Protein AF-T0L906-F1 (afdb_monomer)

pLDDT: mean 90.96, std 6.57, range [66.94, 97.44]

Sequence (121 aa):
MFSREFLPSIKYKKRIYLMNPMIPGLNSDKMSSSDKNSKIDLLDSYEEIEYKIEHNAKFEGLESIFKFIIEPYCKILNIELEKTNDINKMKKLAVKYINKIIEPIREGMLKEPKLIEEAYN

InterPro domains:
  IPR002305 Aminoacyl-tRNA synthetase, class Ic [PF00579] (3-100)
  IPR014729 Rossmann-like alpha/beta/alpha sandwich fold [G3DSA:3.40.50.620] (1-90)
  IPR050489 Tyrosine--tRNA ligase [PTHR46264] (1-104)

Nearest PDB structures (foldseek):
  3vgj-assembly1_A  TM=7.614E-01  e=2.216E-04  Plasmodium falciparum 3D7
  3jxe-assembly1_B  TM=7.032E-01  e=2.755E-03  Pyrococcus horikoshii
  3p0j-assembly3_C  TM=7.339E-01  e=5.567E-03  Leishmania major
  5usf-assembly1_A  TM=7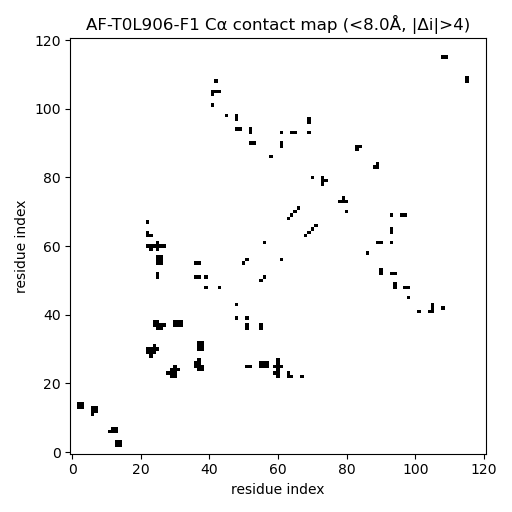.709E-01  e=1.906E-02  Leishmania donovani BPK282A1
  3p0j-assembly4_D  TM=7.287E-01  e=3.046E-02  Leishmania major

Foldseek 3Di:
DVQQPCCVVVVHDRDDDDDDDDQFFQAGRHQDPVDPLRDDDLQDDLVSLLCSLVPRGDPSNLVSCCVRPQVVVCVVVVHDDDDDPDSVVSSVSSSVRVCVVSVVVNVVPVVCVVVVVVVPD

Mean predicted aligned error: 5.04 Å

Solvent-accessible surface area (backbone atoms only — not comparable to full-atom values): 7240 Å² total; per-residue (Å²): 111,66,65,60,66,48,30,52,78,74,76,38,79,72,66,86,84,86,79,79,85,82,70,50,5,27,65,43,86,56,59,40,91,87,40,74,61,20,53,88,59,64,78,56,49,73,65,54,46,41,49,35,43,72,76,38,41,38,70,69,25,49,50,45,45,40,68,74,44,50,49,54,52,27,60,75,70,72,47,88,76,85,85,75,89,49,65,72,59,46,40,55,51,47,43,54,51,52,46,68,64,34,48,68,52,30,58,57,49,65,75,42,58,66,60,52,52,66,73,76,107

Structure (mmCIF, N/CA/C/O backbone):
data_AF-T0L906-F1
#
_entry.id   AF-T0L906-F1
#
loop_
_atom_site.group_PDB
_atom_site.id
_atom_site.type_symbol
_atom_site.label_atom_id
_atom_site.label_alt_id
_atom_site.label_comp_id
_atom_site.label_asym_id
_atom_site.label_entity_id
_atom_site.label_seq_id
_atom_site.pdbx_PDB_ins_code
_atom_site.Cartn_x
_atom_site.Cartn_y
_atom_site.Cartn_z
_atom_site.occupancy
_atom_site.B_iso_or_equiv
_atom_site.auth_seq_id
_atom_site.auth_comp_id
_atom_site.auth_asym_id
_atom_site.auth_atom_id
_atom_site.pdbx_PDB_model_num
ATOM 1 N N . MET A 1 1 ? 20.324 0.368 -15.988 1.00 75.06 1 MET A N 1
ATOM 2 C CA . MET A 1 1 ? 21.039 0.929 -17.163 1.00 75.06 1 MET A CA 1
ATOM 3 C C . MET A 1 1 ? 22.044 -0.048 -17.755 1.00 75.06 1 MET A C 1
ATOM 5 O O . MET A 1 1 ? 22.052 -0.178 -18.970 1.00 75.06 1 MET A O 1
ATOM 9 N N . PHE A 1 2 ? 22.794 -0.781 -16.928 1.00 86.94 2 PHE A N 1
ATOM 10 C CA . PHE A 1 2 ? 23.799 -1.770 -17.337 1.00 86.94 2 PHE A CA 1
ATOM 11 C C . PHE A 1 2 ? 23.350 -2.712 -18.475 1.00 86.94 2 PHE A C 1
ATOM 13 O O . PHE A 1 2 ? 23.924 -2.724 -19.557 1.00 86.94 2 PHE A O 1
ATOM 20 N N . SER A 1 3 ? 22.225 -3.412 -18.321 1.00 88.81 3 SER A N 1
ATOM 21 C CA . SER A 1 3 ? 21.697 -4.310 -19.361 1.00 88.81 3 SER A CA 1
ATOM 22 C C . SER A 1 3 ? 21.366 -3.613 -20.693 1.00 88.81 3 SER A C 1
ATOM 24 O O . SER A 1 3 ? 21.335 -4.251 -21.737 1.00 88.81 3 SER A O 1
ATOM 26 N N . ARG A 1 4 ? 21.125 -2.296 -20.708 1.00 87.69 4 ARG A N 1
ATOM 27 C CA . ARG A 1 4 ? 20.827 -1.549 -21.943 1.00 87.69 4 ARG A CA 1
ATOM 28 C C . ARG A 1 4 ? 22.082 -1.378 -22.790 1.00 87.69 4 ARG A C 1
ATOM 30 O O . ARG A 1 4 ? 21.980 -1.317 -24.009 1.00 87.69 4 ARG A O 1
ATOM 37 N N . GLU A 1 5 ? 23.207 -1.237 -22.108 1.00 90.25 5 GLU A N 1
ATOM 38 C CA . GLU A 1 5 ? 24.516 -0.927 -22.661 1.00 90.25 5 GLU A CA 1
ATOM 39 C C . GLU A 1 5 ? 25.232 -2.200 -23.114 1.00 90.25 5 GLU A C 1
ATOM 41 O O . GLU A 1 5 ? 25.730 -2.253 -24.234 1.00 90.25 5 GLU A O 1
ATOM 46 N N . PHE A 1 6 ? 25.181 -3.259 -22.300 1.00 92.88 6 PHE A N 1
ATOM 47 C CA . PHE A 1 6 ? 25.967 -4.471 -22.545 1.00 92.88 6 PHE A CA 1
ATOM 48 C C . PHE A 1 6 ? 25.226 -5.581 -23.303 1.00 92.88 6 PHE A C 1
ATOM 50 O O . PHE A 1 6 ? 25.868 -6.358 -23.996 1.00 92.88 6 PHE A O 1
ATOM 57 N N . LEU A 1 7 ? 23.889 -5.677 -23.259 1.00 93.94 7 LEU A N 1
ATOM 58 C CA . LEU A 1 7 ? 23.193 -6.740 -24.012 1.00 93.94 7 LEU A CA 1
ATOM 59 C C . LEU A 1 7 ? 23.469 -6.695 -25.531 1.00 93.94 7 LEU A C 1
ATOM 61 O O . LEU A 1 7 ? 23.721 -7.757 -26.104 1.00 93.94 7 LEU A O 1
ATOM 65 N N . PRO A 1 8 ? 23.506 -5.520 -26.194 1.00 93.38 8 PRO A N 1
ATOM 66 C CA . PRO A 1 8 ? 23.853 -5.455 -27.611 1.00 93.38 8 PRO A CA 1
ATOM 67 C C . PRO A 1 8 ? 25.282 -5.924 -27.918 1.00 93.38 8 PRO A C 1
ATOM 69 O O . PRO A 1 8 ? 25.495 -6.552 -28.955 1.00 93.38 8 PRO A O 1
ATOM 72 N N . SER A 1 9 ? 26.252 -5.669 -27.026 1.00 93.38 9 SER A N 1
ATOM 73 C CA . SER A 1 9 ? 27.656 -6.048 -27.255 1.00 93.38 9 SER A CA 1
ATOM 74 C C . SER A 1 9 ? 27.875 -7.561 -27.201 1.00 93.38 9 SER A C 1
ATOM 76 O O . SER A 1 9 ? 28.752 -8.076 -27.890 1.00 93.38 9 SER A O 1
ATOM 78 N N . ILE A 1 10 ? 27.018 -8.292 -26.482 1.00 95.50 10 ILE A N 1
ATOM 79 C CA . ILE A 1 10 ? 26.991 -9.762 -26.468 1.00 95.50 10 ILE A CA 1
ATOM 80 C C . ILE A 1 10 ? 25.922 -10.361 -27.401 1.00 95.50 10 ILE A C 1
ATOM 82 O O . ILE A 1 10 ? 25.509 -11.503 -27.220 1.00 95.50 10 ILE A O 1
ATOM 86 N N . LYS A 1 11 ? 25.480 -9.607 -28.422 1.00 94.81 11 LYS A N 1
ATOM 87 C CA . LYS A 1 11 ? 24.508 -10.021 -29.460 1.00 94.81 11 LYS A CA 1
ATOM 88 C C . LYS A 1 11 ? 23.094 -10.345 -28.948 1.00 94.81 11 LYS A C 1
ATOM 90 O O . LYS A 1 11 ? 22.295 -10.938 -29.674 1.00 94.81 11 LYS A O 1
ATOM 95 N N . TYR A 1 12 ? 22.740 -9.914 -27.738 1.00 95.94 12 TYR A N 1
ATOM 96 C CA . TYR A 1 12 ? 21.368 -9.980 -27.237 1.00 95.94 12 TYR A CA 1
ATOM 97 C C . TYR A 1 12 ? 20.565 -8.739 -27.647 1.00 95.94 12 TYR A C 1
ATOM 99 O O . TYR A 1 12 ? 21.078 -7.623 -27.741 1.00 95.94 12 TYR A O 1
ATOM 107 N N . LYS A 1 13 ? 19.252 -8.916 -27.849 1.00 94.19 13 LYS A N 1
ATOM 108 C CA . LYS A 1 13 ? 18.339 -7.799 -28.128 1.00 94.19 13 LYS A CA 1
ATOM 109 C C . LYS A 1 13 ? 18.275 -6.838 -26.937 1.00 94.19 13 LYS A C 1
ATOM 111 O O . LYS A 1 13 ? 18.162 -7.261 -25.784 1.00 94.19 13 LYS A O 1
ATOM 116 N N . LYS A 1 14 ? 18.260 -5.536 -27.233 1.00 91.62 14 LYS A N 1
ATOM 117 C CA . LYS A 1 14 ? 18.001 -4.482 -26.245 1.00 91.62 14 LYS A CA 1
ATOM 118 C C . LYS A 1 14 ? 16.614 -4.679 -25.624 1.00 91.62 14 LYS A C 1
ATOM 120 O O . LYS A 1 14 ? 15.630 -4.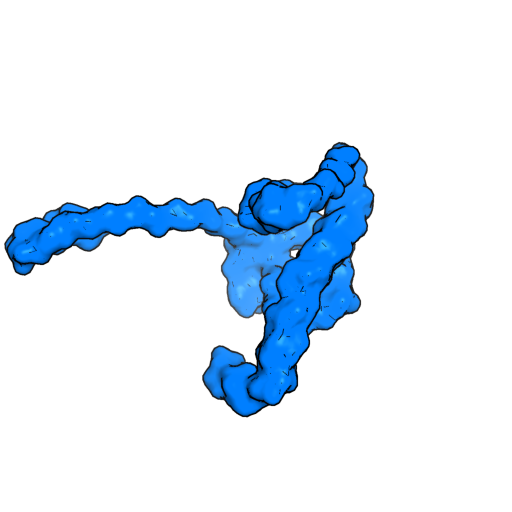869 -26.334 1.00 91.62 14 LYS A O 1
ATOM 125 N N . ARG A 1 15 ? 16.549 -4.629 -24.294 1.00 90.88 15 ARG A N 1
ATOM 126 C CA . ARG A 1 15 ? 15.316 -4.798 -23.511 1.00 90.88 15 ARG A CA 1
ATOM 127 C C . ARG A 1 15 ? 14.712 -3.435 -23.158 1.00 90.88 15 ARG A C 1
ATOM 129 O O . ARG A 1 15 ? 15.450 -2.478 -22.911 1.00 90.88 15 ARG A O 1
ATOM 136 N N . ILE A 1 16 ? 13.381 -3.369 -23.130 1.00 91.69 16 ILE A N 1
ATOM 137 C CA . ILE A 1 16 ? 12.629 -2.235 -22.574 1.00 91.69 16 ILE A CA 1
ATOM 138 C C . ILE A 1 16 ? 12.609 -2.376 -21.049 1.00 91.69 16 ILE A C 1
ATOM 140 O O . ILE A 1 16 ? 12.517 -3.489 -20.533 1.00 91.69 16 ILE A O 1
ATOM 144 N N . TYR A 1 17 ? 12.699 -1.248 -20.344 1.00 91.00 17 TYR A N 1
ATOM 145 C CA . TYR A 1 17 ? 12.523 -1.182 -18.895 1.00 91.00 17 TYR A CA 1
ATOM 146 C C . TYR A 1 17 ? 11.175 -0.548 -18.602 1.00 91.00 17 TYR A C 1
ATOM 148 O O . TYR A 1 17 ? 10.967 0.618 -18.929 1.00 91.00 17 TYR A O 1
ATOM 156 N N . LEU A 1 18 ? 10.288 -1.313 -17.982 1.00 92.75 18 LEU A N 1
ATOM 157 C CA . LEU A 1 18 ? 9.095 -0.783 -17.344 1.00 92.75 18 LEU A CA 1
ATOM 158 C C . LEU A 1 18 ? 9.374 -0.778 -15.843 1.00 92.75 18 LEU A C 1
ATOM 160 O O . LEU A 1 18 ? 9.492 -1.840 -15.239 1.00 92.75 18 LEU A O 1
ATOM 164 N N . MET A 1 19 ? 9.584 0.411 -15.282 1.00 90.75 19 MET A N 1
ATOM 165 C CA . MET A 1 19 ? 9.888 0.590 -13.864 1.00 90.75 19 MET A CA 1
ATOM 166 C C . MET A 1 19 ? 8.667 1.172 -13.170 1.00 90.75 19 MET A C 1
ATOM 168 O O . MET A 1 19 ? 8.187 2.237 -13.561 1.00 90.75 19 MET A O 1
ATOM 172 N N . ASN A 1 20 ? 8.188 0.483 -12.140 1.00 90.88 20 ASN A N 1
ATOM 173 C CA . ASN A 1 20 ? 7.109 0.992 -11.307 1.00 90.88 20 ASN A CA 1
ATOM 174 C C . ASN A 1 20 ? 7.662 2.017 -10.306 1.00 90.88 20 ASN A C 1
ATOM 176 O O . ASN A 1 20 ? 8.812 1.885 -9.872 1.00 90.88 20 ASN A O 1
ATOM 180 N N . PRO A 1 21 ? 6.868 3.034 -9.928 1.00 89.31 21 PRO A N 1
ATOM 181 C CA . PRO A 1 21 ? 7.232 3.911 -8.827 1.00 89.31 21 PRO A CA 1
ATOM 182 C C . PRO A 1 21 ? 7.366 3.090 -7.541 1.00 89.31 21 PRO A C 1
ATOM 184 O O . PRO A 1 21 ? 6.554 2.205 -7.269 1.00 89.3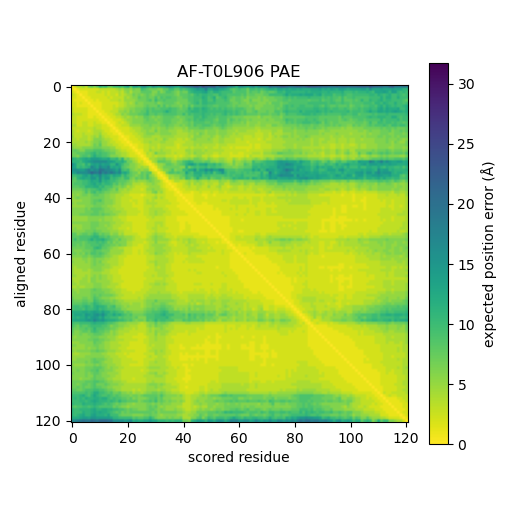1 21 PRO A O 1
ATOM 187 N N . MET A 1 22 ? 8.398 3.389 -6.757 1.00 87.06 22 MET A N 1
ATOM 188 C CA . MET A 1 22 ? 8.580 2.786 -5.441 1.00 87.06 22 MET A CA 1
ATOM 189 C C . MET A 1 22 ? 7.724 3.541 -4.428 1.00 87.06 22 MET A C 1
ATOM 191 O O . MET A 1 22 ? 7.775 4.770 -4.371 1.00 87.06 22 MET A O 1
ATOM 195 N N . ILE A 1 23 ? 6.949 2.802 -3.640 1.00 86.94 23 ILE A N 1
ATOM 196 C CA . ILE A 1 23 ? 6.137 3.367 -2.563 1.00 86.94 23 ILE A CA 1
ATOM 197 C C . ILE A 1 23 ? 7.046 3.547 -1.333 1.00 86.94 23 ILE A C 1
ATOM 199 O O . ILE A 1 23 ? 7.777 2.610 -0.990 1.00 86.94 23 ILE A O 1
ATOM 203 N N . PRO A 1 24 ? 7.067 4.735 -0.701 1.00 87.44 24 PRO A N 1
ATOM 204 C CA . PRO A 1 24 ? 7.811 4.953 0.535 1.00 87.44 24 PRO A CA 1
ATOM 205 C C . PRO A 1 24 ? 7.232 4.119 1.685 1.00 87.44 24 PRO A C 1
ATOM 207 O O . PRO A 1 24 ? 6.108 3.622 1.626 1.00 87.44 24 PRO A O 1
ATOM 210 N N . GLY A 1 25 ? 8.007 3.974 2.758 1.00 86.56 25 GLY A N 1
ATOM 211 C CA . GLY A 1 25 ? 7.488 3.405 3.996 1.00 86.56 25 GLY A CA 1
ATOM 212 C C . GLY A 1 25 ? 6.464 4.333 4.651 1.00 86.56 25 GLY A C 1
ATOM 213 O O . GLY A 1 25 ? 6.407 5.531 4.376 1.00 86.56 25 GLY A O 1
ATOM 214 N N . LEU A 1 26 ? 5.679 3.791 5.578 1.00 88.06 26 LEU A N 1
ATOM 215 C CA . LEU A 1 26 ? 4.678 4.555 6.329 1.00 88.06 26 LEU A CA 1
ATOM 216 C C . LEU A 1 26 ? 5.300 5.741 7.079 1.00 88.06 26 LEU A C 1
ATOM 218 O O . LEU A 1 26 ? 4.723 6.823 7.134 1.00 88.06 26 LEU A O 1
ATOM 222 N N . ASN A 1 27 ? 6.491 5.541 7.636 1.00 84.56 27 ASN A N 1
ATOM 223 C CA . ASN A 1 27 ? 7.198 6.474 8.511 1.00 84.56 27 ASN A CA 1
ATOM 224 C C . ASN A 1 27 ? 8.543 6.974 7.937 1.00 84.56 27 ASN A C 1
ATOM 226 O O . ASN A 1 27 ? 9.177 7.845 8.549 1.00 84.56 27 ASN A O 1
ATOM 230 N N . SER A 1 28 ? 8.998 6.455 6.789 1.00 77.75 28 SER A N 1
ATOM 231 C CA . SER A 1 28 ? 10.313 6.766 6.208 1.00 77.75 28 SER A CA 1
ATOM 232 C C . SER A 1 28 ? 10.338 6.649 4.680 1.00 77.75 28 SER A C 1
ATOM 234 O O . SER A 1 28 ? 9.468 6.023 4.085 1.00 77.75 28 SER A O 1
ATOM 236 N N . ASP A 1 29 ? 11.377 7.187 4.037 1.00 71.38 29 ASP A N 1
ATOM 237 C CA . ASP A 1 29 ? 11.527 7.157 2.571 1.00 71.38 29 ASP A CA 1
ATOM 238 C C . ASP A 1 29 ? 11.713 5.745 1.995 1.00 71.38 29 ASP A C 1
ATOM 240 O O . ASP A 1 29 ? 11.564 5.530 0.792 1.00 71.38 29 ASP A O 1
ATOM 244 N N . LYS A 1 30 ? 12.068 4.767 2.838 1.00 73.94 30 LYS A N 1
ATOM 245 C CA . LYS A 1 30 ? 12.317 3.385 2.429 1.00 73.94 30 LYS A CA 1
ATOM 246 C C . LYS A 1 30 ? 11.339 2.455 3.126 1.00 73.94 30 LYS A C 1
ATOM 248 O O . LYS A 1 30 ? 11.257 2.426 4.349 1.00 73.94 30 LYS A O 1
ATOM 253 N N . MET A 1 31 ? 10.666 1.619 2.347 1.00 68.56 31 MET A N 1
ATOM 254 C CA . MET A 1 31 ? 9.975 0.453 2.885 1.00 68.56 31 MET A CA 1
ATOM 255 C C . MET A 1 31 ? 11.054 -0.545 3.330 1.00 68.56 31 MET A C 1
ATOM 257 O O . MET A 1 31 ? 11.689 -1.190 2.495 1.00 68.56 31 MET A O 1
ATOM 261 N N . SER A 1 32 ? 11.355 -0.592 4.629 1.00 69.69 32 SER A N 1
ATOM 262 C CA . SER A 1 32 ? 12.427 -1.437 5.155 1.00 69.69 32 SER A CA 1
ATOM 263 C C . SER A 1 32 ? 11.854 -2.714 5.744 1.00 69.69 32 SER A C 1
ATOM 265 O O . SER A 1 32 ? 11.076 -2.666 6.693 1.00 69.69 32 SER A O 1
ATOM 267 N N . SER A 1 33 ? 12.301 -3.875 5.260 1.00 66.94 33 SER A N 1
ATOM 268 C CA . SER A 1 33 ? 11.932 -5.162 5.866 1.00 66.94 33 SER A CA 1
ATOM 269 C C . SER A 1 33 ? 12.415 -5.306 7.315 1.00 66.94 33 SER A C 1
ATOM 271 O O . SER A 1 33 ? 11.912 -6.168 8.028 1.00 66.94 33 SER A O 1
ATOM 273 N N . SER A 1 34 ? 13.367 -4.475 7.758 1.00 73.81 34 SER A N 1
ATOM 274 C CA . SER A 1 34 ? 13.872 -4.485 9.135 1.00 73.81 34 SER A CA 1
ATOM 275 C C . SER A 1 34 ? 12.979 -3.750 10.140 1.00 73.81 34 SER A C 1
ATOM 277 O O . SER A 1 34 ? 13.069 -4.042 11.328 1.00 73.81 34 SER A O 1
ATOM 279 N N . ASP A 1 35 ? 12.116 -2.826 9.697 1.00 79.94 35 ASP A N 1
ATOM 280 C CA . ASP A 1 35 ? 11.155 -2.138 10.567 1.00 79.94 35 ASP A CA 1
ATOM 281 C C . ASP A 1 35 ? 9.735 -2.588 10.214 1.00 79.94 35 ASP A C 1
ATOM 283 O O . ASP A 1 35 ? 9.150 -2.145 9.220 1.00 79.94 35 ASP A O 1
ATOM 287 N N . LYS A 1 36 ? 9.167 -3.458 11.057 1.00 82.81 36 LYS A N 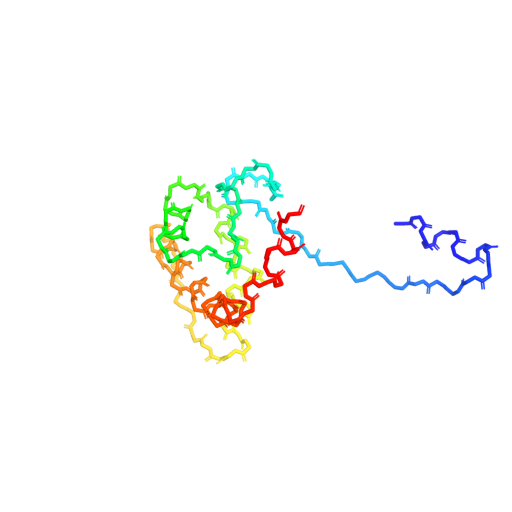1
ATOM 288 C CA . LYS A 1 36 ? 7.811 -4.004 10.890 1.00 82.81 36 LYS A CA 1
ATOM 289 C C . LYS A 1 36 ? 6.730 -2.920 10.847 1.00 82.81 36 LYS A C 1
ATOM 291 O O . LYS A 1 36 ? 5.699 -3.134 10.214 1.00 82.81 36 LYS A O 1
ATOM 296 N N . ASN A 1 37 ? 6.970 -1.766 11.471 1.00 85.25 37 ASN A N 1
ATOM 297 C CA . ASN A 1 37 ? 6.018 -0.659 11.507 1.00 85.25 37 ASN A CA 1
ATOM 298 C C . ASN A 1 37 ? 6.169 0.302 10.319 1.00 85.25 37 ASN A C 1
ATOM 300 O O . ASN A 1 37 ? 5.358 1.211 10.155 1.00 85.25 37 ASN A O 1
ATOM 304 N N . SER A 1 38 ? 7.190 0.107 9.479 1.00 86.00 38 SER A N 1
ATOM 305 C CA . SER A 1 38 ? 7.409 0.917 8.277 1.00 86.00 38 SER A CA 1
ATOM 306 C C . SER A 1 38 ? 6.617 0.441 7.059 1.00 86.00 38 SER A C 1
ATOM 308 O O . SER A 1 38 ? 6.585 1.137 6.044 1.00 86.00 38 SER A O 1
ATOM 310 N N . LYS A 1 39 ? 5.975 -0.731 7.138 1.00 89.25 39 LYS A N 1
ATOM 311 C CA . LYS A 1 39 ? 5.281 -1.373 6.018 1.00 89.25 39 LYS A CA 1
ATOM 312 C C . LYS A 1 39 ? 3.952 -1.995 6.440 1.00 89.25 39 LYS A C 1
ATOM 314 O O . LYS A 1 39 ? 3.777 -2.375 7.597 1.00 89.25 39 LYS A O 1
ATOM 319 N N . ILE A 1 40 ? 3.073 -2.166 5.459 1.00 92.00 40 ILE A N 1
ATOM 320 C CA . ILE A 1 40 ? 1.868 -2.990 5.570 1.00 92.00 40 ILE A CA 1
ATOM 321 C C . ILE A 1 40 ? 2.162 -4.328 4.893 1.00 92.00 40 ILE A C 1
ATOM 323 O O . ILE A 1 40 ? 2.588 -4.352 3.737 1.00 92.00 40 ILE A O 1
ATOM 327 N N . ASP A 1 41 ? 2.003 -5.420 5.629 1.00 91.88 41 ASP A N 1
ATOM 328 C CA . ASP A 1 41 ? 2.190 -6.786 5.148 1.00 91.88 41 ASP A CA 1
ATOM 329 C C . ASP A 1 41 ? 0.851 -7.388 4.694 1.00 91.88 41 ASP A C 1
ATOM 331 O O . ASP A 1 41 ? -0.219 -6.966 5.131 1.00 91.88 41 ASP A O 1
ATOM 335 N N . LEU A 1 42 ? 0.898 -8.392 3.818 1.00 93.31 42 LEU A N 1
ATOM 336 C CA . LEU A 1 42 ? -0.313 -9.047 3.302 1.00 93.31 42 LEU A CA 1
ATOM 337 C C . LEU A 1 42 ? -1.002 -9.912 4.361 1.00 93.31 42 LEU A C 1
ATOM 339 O O . LEU A 1 42 ? -2.188 -10.209 4.243 1.00 93.31 42 LEU A O 1
ATOM 343 N N . LEU A 1 43 ? -0.251 -10.320 5.383 1.00 93.88 43 LEU A N 1
ATOM 344 C CA . LEU A 1 43 ? -0.754 -11.100 6.507 1.00 93.88 43 LEU A CA 1
ATOM 345 C C . LEU A 1 43 ? -1.129 -10.239 7.719 1.00 93.88 43 LEU A C 1
ATOM 347 O O . LEU A 1 43 ? -1.618 -10.800 8.696 1.00 93.88 43 LEU A O 1
ATOM 351 N N . ASP A 1 44 ? -0.942 -8.914 7.660 1.00 94.44 44 ASP A N 1
ATOM 352 C CA . ASP A 1 44 ? -1.339 -8.031 8.759 1.00 94.44 44 ASP A CA 1
ATOM 353 C C . ASP A 1 44 ? -2.848 -8.165 9.020 1.00 94.44 44 ASP A C 1
ATOM 355 O O . ASP A 1 44 ? -3.672 -8.142 8.098 1.00 94.44 44 ASP A O 1
ATOM 359 N N . SER A 1 45 ? -3.210 -8.295 10.293 1.00 95.94 45 SER A N 1
ATOM 360 C CA . SER A 1 45 ? -4.580 -8.226 10.803 1.00 95.94 45 SER A CA 1
ATOM 361 C C . SER A 1 45 ? -5.186 -6.828 10.623 1.00 95.94 45 SER A C 1
ATOM 363 O O . SER A 1 45 ? -4.497 -5.858 10.292 1.00 95.94 45 SER A O 1
ATOM 365 N N . TYR A 1 46 ? -6.501 -6.712 10.828 1.00 96.25 46 TYR A N 1
ATOM 366 C CA . TYR A 1 46 ? -7.170 -5.410 10.760 1.00 96.25 46 TYR A CA 1
ATOM 367 C C . TYR A 1 46 ? -6.574 -4.440 11.790 1.00 96.25 46 TYR A C 1
ATOM 369 O O . TYR A 1 46 ? -6.272 -3.291 11.468 1.00 96.25 46 TYR A O 1
ATOM 377 N N . GLU A 1 47 ? -6.352 -4.941 13.002 1.00 96.25 47 GLU A N 1
ATOM 378 C CA . GLU A 1 47 ? -5.832 -4.212 14.152 1.00 96.25 47 GLU A CA 1
ATOM 379 C C . GLU A 1 47 ? -4.390 -3.748 13.915 1.00 96.25 47 GLU A C 1
ATOM 381 O O . GLU A 1 47 ? -4.032 -2.621 14.253 1.00 96.25 47 GLU A O 1
ATOM 386 N N . GLU A 1 48 ? -3.560 -4.584 13.285 1.00 95.88 48 GLU A N 1
ATOM 387 C CA . GLU A 1 48 ? -2.191 -4.209 12.918 1.00 95.88 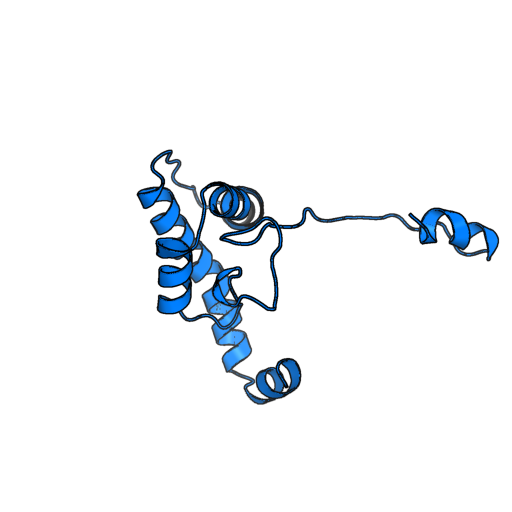48 GLU A CA 1
ATOM 388 C C . GLU A 1 48 ? -2.173 -3.107 11.854 1.00 95.88 48 GLU A C 1
ATOM 390 O O . GLU A 1 48 ? -1.391 -2.160 11.970 1.00 95.88 48 GLU A O 1
ATOM 395 N N . ILE A 1 49 ? -3.042 -3.191 10.840 1.00 96.50 49 ILE A N 1
ATOM 396 C CA . ILE A 1 49 ? -3.170 -2.147 9.812 1.00 96.50 49 ILE A CA 1
ATOM 397 C C . ILE A 1 49 ? -3.624 -0.833 10.452 1.00 96.50 49 ILE A C 1
ATOM 399 O O . ILE A 1 49 ? -3.030 0.215 10.190 1.00 96.50 49 ILE A O 1
ATOM 403 N N . GLU A 1 50 ? -4.657 -0.882 11.293 1.00 96.62 50 GLU A N 1
ATOM 404 C CA . GLU A 1 50 ? -5.179 0.287 11.998 1.00 96.62 50 GLU A CA 1
ATOM 405 C C . GLU A 1 50 ? -4.095 0.931 12.864 1.00 96.62 50 GLU A C 1
ATOM 407 O O . GLU A 1 50 ? -3.794 2.113 12.695 1.00 96.62 50 GLU A O 1
ATOM 412 N N . TYR A 1 51 ? -3.411 0.137 13.689 1.00 95.62 51 TYR A N 1
ATOM 413 C CA . TYR A 1 51 ? -2.329 0.616 14.539 1.00 95.62 51 TYR A CA 1
ATOM 414 C C . TYR A 1 51 ? -1.223 1.309 13.732 1.00 95.62 51 TYR A C 1
ATOM 416 O O . TYR A 1 51 ? -0.860 2.449 14.037 1.00 95.62 51 TYR A O 1
ATOM 424 N N . LYS A 1 52 ? -0.724 0.660 12.672 1.00 95.06 52 LYS A N 1
ATOM 425 C CA . LYS A 1 52 ? 0.359 1.189 11.828 1.00 95.06 52 LYS A CA 1
ATOM 426 C C . LYS A 1 52 ? -0.041 2.487 11.125 1.00 95.06 52 LYS A C 1
ATOM 428 O O . LYS A 1 52 ? 0.757 3.424 11.054 1.00 95.06 52 LYS A O 1
ATOM 433 N N . ILE A 1 53 ? -1.270 2.580 10.619 1.00 95.19 53 ILE A N 1
ATOM 434 C CA . ILE A 1 53 ? -1.762 3.796 9.962 1.00 95.19 53 ILE A CA 1
ATOM 435 C C . ILE A 1 53 ? -1.974 4.931 10.969 1.00 95.19 53 ILE A C 1
ATOM 437 O O . ILE A 1 53 ? -1.610 6.081 10.705 1.00 95.19 53 ILE A O 1
ATOM 441 N N . GLU A 1 54 ? -2.544 4.637 12.133 1.00 93.94 54 GLU A N 1
ATOM 442 C CA . GLU A 1 54 ? -2.849 5.665 13.120 1.00 93.94 54 GLU A CA 1
ATOM 443 C C . GLU A 1 54 ? -1.594 6.223 13.793 1.00 93.94 54 GLU A C 1
ATOM 445 O O . GLU A 1 54 ? -1.467 7.446 13.912 1.00 93.94 54 GLU A O 1
ATOM 450 N N . HIS A 1 55 ? -0.641 5.363 14.151 1.00 91.81 55 HIS A N 1
ATOM 451 C CA . HIS A 1 55 ? 0.488 5.734 15.005 1.00 91.81 55 HIS A CA 1
ATOM 452 C C . HIS A 1 55 ? 1.789 5.978 14.236 1.00 91.81 55 HIS A C 1
ATOM 454 O O . HIS A 1 55 ? 2.616 6.774 14.681 1.00 91.81 55 HIS A O 1
ATOM 460 N N . ASN A 1 56 ? 1.980 5.341 13.077 1.00 89.06 56 ASN A N 1
ATOM 461 C CA . ASN A 1 56 ? 3.266 5.361 12.377 1.00 89.06 56 ASN A CA 1
ATOM 462 C C . ASN A 1 56 ? 3.202 6.090 11.031 1.00 89.06 56 ASN A C 1
ATOM 464 O O . ASN A 1 56 ? 4.218 6.637 10.600 1.00 89.06 56 ASN A O 1
ATOM 468 N N . ALA A 1 57 ? 2.041 6.142 10.374 1.00 90.56 57 ALA A N 1
ATOM 469 C CA . ALA A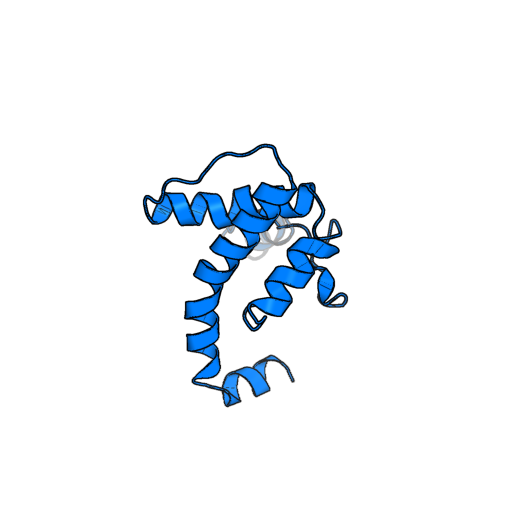 1 57 ? 1.947 6.742 9.049 1.00 90.56 57 ALA A CA 1
ATOM 470 C C . ALA A 1 57 ? 2.069 8.276 9.072 1.00 90.56 57 ALA A C 1
ATOM 472 O O . ALA A 1 57 ? 1.276 8.988 9.701 1.00 90.56 57 ALA A O 1
ATOM 473 N N . LYS A 1 58 ? 3.059 8.773 8.325 1.00 91.31 58 LYS A N 1
ATOM 474 C CA . LYS A 1 58 ? 3.242 10.182 7.968 1.00 91.31 58 LYS A CA 1
ATOM 475 C C . LYS A 1 58 ? 2.377 10.553 6.767 1.00 91.31 58 LYS A C 1
ATOM 477 O O . LYS A 1 58 ? 1.886 9.685 6.043 1.00 91.31 58 LYS A O 1
ATOM 482 N N . PHE A 1 59 ? 2.206 11.854 6.548 1.00 90.19 59 PHE A N 1
ATOM 483 C CA . PHE A 1 59 ? 1.378 12.375 5.464 1.00 90.19 59 PHE A CA 1
ATOM 484 C C . PHE A 1 59 ? 1.854 11.893 4.088 1.00 90.19 59 PHE A C 1
ATOM 486 O O . PHE A 1 59 ? 1.044 11.418 3.303 1.00 90.19 59 PHE A O 1
ATOM 493 N N . GLU A 1 60 ? 3.161 11.917 3.831 1.00 89.25 60 GLU A N 1
ATOM 494 C CA . GLU A 1 60 ? 3.759 11.506 2.557 1.00 89.25 60 GLU A CA 1
ATOM 495 C C . GLU A 1 60 ? 3.538 10.009 2.285 1.00 89.25 60 GLU A C 1
ATOM 497 O O . GLU A 1 60 ? 3.222 9.601 1.165 1.00 89.25 60 GLU A O 1
ATOM 502 N N . GLY A 1 61 ? 3.650 9.185 3.334 1.00 89.56 61 GLY A N 1
ATOM 503 C CA . GLY A 1 61 ? 3.347 7.757 3.275 1.00 89.56 61 GLY A CA 1
ATOM 504 C C . GLY A 1 61 ? 1.879 7.515 2.924 1.00 89.56 61 GLY A C 1
ATOM 505 O O . GLY A 1 61 ? 1.582 6.771 1.990 1.00 89.56 61 GLY A O 1
ATOM 506 N N . LEU A 1 62 ? 0.959 8.209 3.600 1.00 92.12 62 LEU A N 1
ATOM 507 C CA . LEU A 1 62 ? -0.475 8.134 3.306 1.00 92.12 62 LEU A CA 1
ATOM 508 C C . LEU A 1 62 ? -0.790 8.589 1.879 1.00 92.12 62 LEU A C 1
ATOM 510 O O . LEU A 1 62 ? -1.451 7.860 1.144 1.00 92.12 62 LEU A O 1
ATOM 514 N N . GLU A 1 63 ? -0.290 9.749 1.459 1.00 92.31 63 GLU A N 1
ATOM 515 C CA . GLU A 1 63 ? -0.508 10.290 0.116 1.00 92.31 63 GLU A CA 1
ATOM 516 C C . GLU A 1 63 ? -0.040 9.307 -0.966 1.00 92.31 63 GLU A C 1
ATOM 518 O O . GLU A 1 63 ? -0.754 9.052 -1.938 1.00 92.31 63 GLU A O 1
ATOM 523 N N . SER A 1 64 ? 1.127 8.688 -0.771 1.00 92.62 64 SER A N 1
ATOM 524 C CA . SER A 1 64 ? 1.658 7.700 -1.709 1.00 92.62 64 SER A CA 1
ATOM 525 C C . SER A 1 64 ? 0.766 6.458 -1.836 1.00 92.62 64 SER A C 1
ATOM 527 O O . SER A 1 64 ? 0.531 5.984 -2.949 1.00 92.62 64 SER A O 1
ATOM 529 N N . ILE A 1 65 ? 0.208 5.969 -0.723 1.00 93.62 65 ILE A N 1
ATOM 530 C CA . ILE A 1 65 ? -0.722 4.834 -0.708 1.00 93.62 65 ILE A CA 1
ATOM 531 C C . ILE A 1 65 ? -2.006 5.199 -1.450 1.00 93.62 65 ILE A C 1
ATOM 533 O O . ILE A 1 65 ? -2.496 4.407 -2.258 1.00 93.62 65 ILE A O 1
ATOM 537 N N . PHE A 1 66 ? -2.535 6.403 -1.225 1.00 95.06 66 PHE A N 1
ATOM 538 C CA . PHE A 1 66 ? -3.702 6.875 -1.961 1.00 95.06 66 PHE A CA 1
ATOM 539 C C . PHE A 1 66 ? -3.427 6.895 -3.464 1.00 95.06 66 PHE A C 1
ATOM 541 O O . PHE A 1 66 ? -4.125 6.227 -4.223 1.00 95.06 66 PHE A O 1
ATOM 548 N N . LYS A 1 67 ? -2.354 7.564 -3.878 1.00 94.62 67 LYS A N 1
ATOM 549 C CA . LYS A 1 67 ? -2.006 7.769 -5.285 1.00 94.62 67 LYS A CA 1
ATOM 550 C C . LYS A 1 67 ? -1.688 6.482 -6.047 1.00 94.62 67 LYS A C 1
ATOM 552 O O . LYS A 1 67 ? -2.068 6.342 -7.208 1.00 94.62 67 LYS A O 1
ATOM 557 N N . PHE A 1 68 ? -0.937 5.563 -5.438 1.00 95.06 68 PHE A N 1
ATOM 558 C CA . PHE A 1 68 ? -0.413 4.384 -6.138 1.00 95.06 68 PHE A CA 1
ATOM 559 C C . PHE A 1 68 ? -1.217 3.106 -5.902 1.00 95.06 68 PHE A C 1
ATOM 561 O O . PHE A 1 68 ? -1.070 2.169 -6.685 1.00 95.06 68 PHE A O 1
ATOM 568 N N . ILE A 1 69 ? -2.064 3.055 -4.868 1.00 94.94 69 ILE A N 1
ATOM 569 C CA . ILE A 1 69 ? -2.830 1.852 -4.516 1.00 94.94 69 ILE A CA 1
ATOM 570 C C . ILE A 1 69 ? -4.333 2.136 -4.508 1.00 94.94 69 ILE A C 1
ATOM 572 O O . ILE A 1 69 ? -5.061 1.563 -5.318 1.00 94.94 69 ILE A O 1
ATOM 576 N N . ILE A 1 70 ? -4.810 3.016 -3.622 1.00 96.00 70 ILE A N 1
ATOM 577 C CA . ILE A 1 70 ? -6.254 3.175 -3.368 1.00 96.00 70 ILE A CA 1
ATOM 578 C C . ILE A 1 70 ? -6.965 3.815 -4.562 1.00 96.00 70 ILE A C 1
ATOM 580 O O . ILE A 1 70 ? -7.987 3.302 -5.008 1.00 96.00 70 ILE A O 1
ATOM 584 N N . GLU A 1 71 ? -6.438 4.907 -5.115 1.00 95.56 71 GLU A N 1
ATOM 585 C CA . GLU A 1 71 ? -7.033 5.582 -6.270 1.00 95.56 71 GLU A CA 1
ATOM 586 C C . GLU A 1 71 ? -7.081 4.672 -7.510 1.00 95.56 71 GLU A C 1
ATOM 588 O O . GLU A 1 71 ? -8.162 4.553 -8.097 1.00 95.56 71 GLU A O 1
ATOM 593 N N . PRO A 1 72 ? -5.993 3.970 -7.906 1.00 95.62 72 PRO A N 1
ATOM 594 C CA . PRO A 1 72 ? -6.061 2.974 -8.973 1.00 95.62 72 PRO A CA 1
ATOM 595 C C . PRO A 1 72 ? -7.077 1.865 -8.697 1.00 95.62 72 PRO A C 1
ATOM 597 O O . PRO A 1 72 ? -7.850 1.526 -9.591 1.00 95.62 72 PRO A O 1
ATOM 600 N N . TYR A 1 73 ? -7.115 1.330 -7.472 1.00 95.94 73 TYR A N 1
ATOM 601 C CA . TYR A 1 73 ? -8.069 0.294 -7.074 1.00 95.94 73 TYR A CA 1
ATOM 602 C C . TYR A 1 73 ? -9.521 0.769 -7.223 1.00 95.94 73 TYR A C 1
ATOM 604 O O . TYR A 1 73 ? -10.324 0.125 -7.901 1.00 95.94 73 TYR A O 1
ATOM 612 N N . CYS A 1 74 ? -9.848 1.936 -6.662 1.00 96.12 74 CYS A N 1
ATOM 613 C CA . CYS A 1 74 ? -11.174 2.536 -6.769 1.00 96.12 74 CYS A CA 1
ATOM 614 C C . CYS A 1 74 ? -11.546 2.825 -8.226 1.00 96.12 74 CYS A C 1
ATOM 616 O O . CYS A 1 74 ? -12.666 2.532 -8.636 1.00 96.12 74 CYS A O 1
ATOM 618 N N . LYS A 1 75 ? -10.603 3.327 -9.032 1.00 96.38 75 LYS A N 1
ATOM 619 C CA . LYS A 1 75 ? -10.816 3.593 -10.460 1.00 96.38 75 LYS A CA 1
ATOM 620 C C . LYS A 1 75 ? -11.121 2.320 -11.249 1.00 96.38 75 LYS A C 1
ATOM 622 O O . LYS A 1 75 ? -12.016 2.338 -12.085 1.00 96.38 75 LYS A O 1
ATOM 627 N N . ILE A 1 76 ? -10.394 1.230 -11.000 1.00 96.44 76 ILE A N 1
ATOM 628 C CA . ILE A 1 76 ? -10.608 -0.058 -11.680 1.00 96.44 76 ILE A CA 1
ATOM 629 C C . ILE A 1 76 ? -11.999 -0.617 -11.363 1.00 96.44 76 ILE A C 1
ATOM 631 O O . ILE A 1 76 ? -12.654 -1.172 -12.242 1.00 96.44 76 ILE A O 1
ATOM 635 N N . LEU A 1 77 ? -12.459 -0.448 -10.122 1.00 96.12 77 LEU A N 1
ATOM 636 C CA . LEU A 1 77 ? -13.741 -0.973 -9.654 1.00 96.12 77 LEU A CA 1
ATOM 637 C C . LEU A 1 77 ? -14.910 0.019 -9.770 1.00 96.12 77 LEU A C 1
ATOM 639 O O . LEU A 1 77 ? -16.009 -0.300 -9.325 1.00 96.12 77 LEU A O 1
ATOM 643 N N . ASN A 1 78 ? -14.697 1.203 -10.357 1.00 95.88 78 ASN A N 1
ATOM 644 C CA . ASN A 1 78 ? -15.680 2.294 -10.427 1.00 95.88 78 ASN A CA 1
ATOM 645 C C . ASN A 1 78 ? -16.286 2.669 -9.058 1.00 95.88 78 ASN A C 1
ATOM 647 O O . ASN A 1 78 ? -17.479 2.941 -8.940 1.00 95.88 78 ASN A O 1
ATOM 651 N N . ILE A 1 79 ? -15.458 2.680 -8.014 1.00 95.25 79 ILE A N 1
ATOM 652 C CA . ILE A 1 79 ? -15.836 3.110 -6.666 1.00 95.25 79 ILE A CA 1
ATOM 653 C C . ILE A 1 79 ? -15.535 4.604 -6.534 1.00 95.25 79 ILE A C 1
ATOM 655 O O . ILE A 1 79 ? -14.401 5.031 -6.755 1.00 95.25 79 ILE A O 1
ATOM 659 N N . GLU A 1 80 ? -16.523 5.399 -6.124 1.00 93.12 80 GLU A N 1
ATOM 660 C CA . GLU A 1 80 ? -16.290 6.806 -5.798 1.00 93.12 80 GLU A CA 1
ATOM 661 C C . GLU A 1 80 ? -15.480 6.938 -4.506 1.00 93.12 80 GLU A C 1
ATOM 663 O O . GLU A 1 80 ? -15.875 6.475 -3.432 1.00 93.12 80 GLU A O 1
ATOM 668 N N . LEU A 1 81 ? -14.319 7.583 -4.620 1.00 91.12 81 LEU A N 1
ATOM 669 C CA . LEU A 1 81 ? -13.453 7.864 -3.488 1.00 91.12 81 LEU A CA 1
ATOM 670 C C . LEU A 1 81 ? -13.823 9.213 -2.869 1.00 91.12 81 LEU A C 1
ATOM 672 O O . LEU A 1 81 ? -13.795 10.251 -3.534 1.00 91.12 81 LEU A O 1
ATOM 676 N N . GLU A 1 82 ? -14.121 9.201 -1.574 1.00 88.56 82 GLU A N 1
ATOM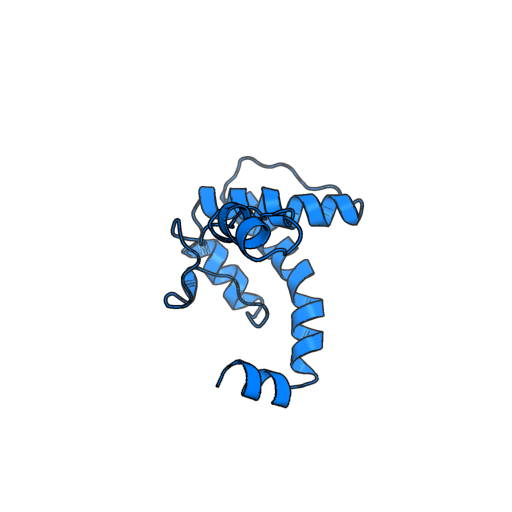 677 C CA . GLU A 1 82 ? -14.330 10.423 -0.808 1.00 88.56 82 GLU A CA 1
ATOM 678 C C . GLU A 1 82 ? -13.028 11.235 -0.729 1.00 88.56 82 GLU A C 1
ATOM 680 O O . GLU A 1 82 ? -12.003 10.745 -0.254 1.00 88.56 82 GLU A O 1
ATOM 685 N N . LYS A 1 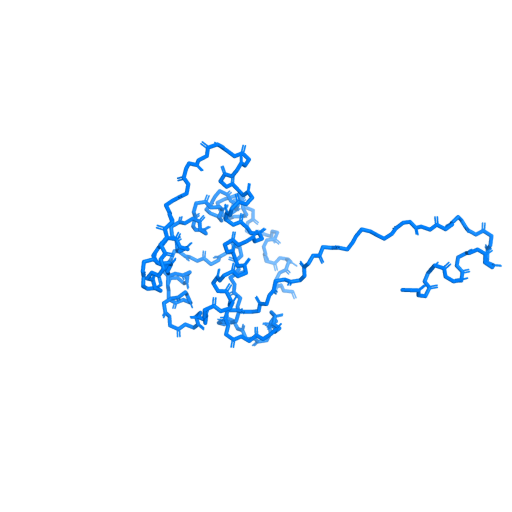83 ? -13.076 12.495 -1.172 1.00 85.81 83 LYS A N 1
ATOM 686 C CA . LYS A 1 83 ? -11.949 13.428 -1.062 1.00 85.81 83 LYS A CA 1
ATOM 687 C C . LYS A 1 83 ? -11.972 14.119 0.294 1.00 85.81 83 LYS A C 1
ATOM 689 O O . LYS A 1 83 ? -13.013 14.589 0.748 1.00 85.81 83 LYS A O 1
ATOM 694 N N . THR A 1 84 ? -10.812 14.220 0.928 1.00 88.31 84 THR A N 1
ATOM 695 C CA . THR A 1 84 ? -10.655 14.901 2.213 1.00 88.31 84 THR A CA 1
ATOM 696 C C . THR A 1 84 ? -9.247 15.466 2.344 1.00 88.31 84 THR A C 1
ATOM 698 O O . THR A 1 84 ? -8.293 14.842 1.891 1.00 88.31 84 THR A O 1
ATOM 701 N N . ASN A 1 85 ? -9.135 16.619 3.005 1.00 85.75 85 ASN A N 1
ATOM 702 C CA . ASN A 1 85 ? -7.855 17.222 3.392 1.00 85.75 85 ASN A CA 1
ATOM 703 C C . ASN A 1 85 ? -7.543 17.006 4.887 1.00 85.75 85 ASN A C 1
ATOM 705 O O . ASN A 1 85 ? -6.465 17.359 5.353 1.00 85.75 85 ASN A O 1
ATOM 709 N N . ASP A 1 86 ? -8.488 16.451 5.653 1.00 92.62 86 ASP A N 1
ATOM 710 C CA . ASP A 1 86 ? -8.287 16.100 7.060 1.00 92.62 86 ASP A CA 1
ATOM 711 C C . ASP A 1 86 ? -7.485 14.795 7.167 1.00 92.62 86 ASP A C 1
ATOM 713 O O . ASP A 1 86 ? -7.945 13.740 6.719 1.00 92.62 86 ASP A O 1
ATOM 717 N N . ILE A 1 87 ? -6.311 14.868 7.802 1.00 90.81 87 ILE A N 1
ATOM 718 C CA . ILE A 1 87 ? -5.381 13.748 8.002 1.00 90.81 87 ILE A CA 1
ATOM 719 C C . ILE A 1 87 ? -6.024 12.599 8.789 1.00 90.81 87 ILE A C 1
ATOM 721 O O . ILE A 1 87 ? -5.826 11.436 8.443 1.00 90.81 87 ILE A O 1
ATOM 725 N N . ASN A 1 88 ? -6.820 12.883 9.822 1.00 93.25 88 ASN A N 1
ATOM 726 C CA . ASN A 1 88 ? -7.479 11.840 10.612 1.00 93.25 88 ASN A CA 1
ATOM 727 C C . ASN A 1 88 ? -8.516 11.100 9.768 1.00 93.25 88 ASN A C 1
ATOM 729 O O . ASN A 1 88 ? -8.646 9.877 9.842 1.00 93.25 88 ASN A O 1
ATOM 733 N N . LYS A 1 89 ? -9.235 11.833 8.915 1.00 94.00 89 LYS A N 1
ATOM 734 C CA . LYS A 1 89 ? -10.174 11.231 7.969 1.00 94.00 89 LYS A CA 1
ATOM 735 C C . LYS A 1 89 ? -9.449 10.445 6.873 1.00 94.00 89 LYS A C 1
ATOM 737 O O . LYS A 1 89 ? -9.894 9.351 6.535 1.00 94.00 89 LYS A O 1
ATOM 742 N N . MET A 1 90 ? -8.313 10.944 6.374 1.00 94.44 90 MET A N 1
ATOM 743 C CA . MET A 1 90 ? -7.451 10.211 5.438 1.00 94.44 90 MET A CA 1
ATOM 744 C C . MET A 1 90 ? -6.970 8.890 6.037 1.00 94.44 90 MET A C 1
ATOM 746 O O . MET A 1 90 ? -7.069 7.866 5.370 1.00 94.44 90 MET A O 1
ATOM 750 N N . LYS A 1 91 ? -6.515 8.889 7.296 1.00 95.25 91 LYS A N 1
ATOM 751 C CA . LYS A 1 91 ? -6.110 7.673 8.018 1.00 95.25 91 LYS A CA 1
ATOM 752 C C . LYS A 1 91 ? -7.248 6.654 8.080 1.00 95.25 91 LYS A C 1
ATOM 754 O O . LYS A 1 91 ? -7.065 5.519 7.656 1.00 95.25 91 LYS A O 1
ATOM 759 N N . LYS A 1 92 ? -8.452 7.071 8.485 1.00 95.69 92 LYS A N 1
ATOM 760 C CA . LYS A 1 92 ? -9.637 6.190 8.524 1.00 95.69 92 LYS A CA 1
ATOM 761 C C . LYS A 1 92 ? -9.994 5.608 7.155 1.00 95.69 92 LYS A C 1
ATOM 763 O O . LYS A 1 92 ? -10.292 4.420 7.038 1.00 95.69 92 LYS A O 1
ATOM 768 N N . LEU A 1 93 ? -9.955 6.430 6.105 1.00 96.06 93 LEU A N 1
ATOM 769 C CA . LEU A 1 93 ? -10.190 5.968 4.736 1.00 96.06 93 LEU A CA 1
ATOM 770 C C . LEU A 1 93 ? -9.097 4.995 4.276 1.00 96.06 93 LEU A C 1
ATOM 772 O O . LEU A 1 93 ? -9.421 3.975 3.671 1.00 96.06 93 LEU A O 1
ATOM 776 N N . ALA A 1 94 ? -7.832 5.268 4.602 1.00 95.69 94 ALA A N 1
ATOM 777 C CA . ALA A 1 94 ? -6.716 4.385 4.293 1.00 95.69 94 ALA A CA 1
ATOM 778 C C . ALA A 1 94 ? -6.908 3.011 4.947 1.00 95.69 94 ALA A C 1
ATOM 780 O O . ALA A 1 94 ? -6.902 2.013 4.232 1.00 95.69 94 ALA A O 1
ATOM 781 N N . VAL A 1 95 ? -7.186 2.953 6.257 1.00 97.19 95 VAL A N 1
ATOM 782 C CA . VAL A 1 95 ? -7.463 1.693 6.977 1.00 97.19 95 VAL A CA 1
ATOM 783 C C . VAL A 1 95 ? -8.598 0.919 6.306 1.00 97.19 95 VAL A C 1
ATOM 785 O O . VAL A 1 95 ? -8.448 -0.268 6.016 1.00 97.19 95 VAL A O 1
ATOM 788 N N . LYS A 1 96 ? -9.709 1.592 5.984 1.00 96.31 96 LYS A N 1
ATOM 789 C CA . LYS A 1 96 ? -10.868 0.974 5.323 1.00 96.31 96 LYS A CA 1
ATOM 790 C C . LYS A 1 96 ? -10.507 0.343 3.976 1.00 96.31 96 LYS A C 1
ATOM 792 O O . LYS A 1 96 ? -10.892 -0.794 3.712 1.00 96.31 96 LYS A O 1
ATOM 797 N N . TYR A 1 97 ? -9.834 1.084 3.097 1.00 97.00 97 TYR A N 1
ATOM 798 C CA . TYR A 1 97 ? -9.541 0.603 1.744 1.00 97.00 97 TYR A CA 1
ATOM 799 C C . TYR A 1 97 ? -8.398 -0.404 1.710 1.00 97.00 97 TYR A C 1
ATOM 801 O O . TYR A 1 97 ? -8.497 -1.383 0.978 1.00 97.00 97 TYR A O 1
ATOM 809 N N . ILE A 1 98 ? -7.358 -0.215 2.524 1.00 96.81 98 ILE A N 1
ATOM 810 C CA . ILE A 1 98 ? -6.269 -1.187 2.649 1.00 96.81 98 ILE A CA 1
ATOM 811 C C . ILE A 1 98 ? -6.828 -2.534 3.108 1.00 96.81 98 ILE A C 1
ATOM 813 O O . ILE A 1 98 ? -6.548 -3.543 2.468 1.00 96.81 98 ILE A O 1
ATOM 817 N N . ASN A 1 99 ? -7.682 -2.553 4.137 1.00 97.44 99 ASN A N 1
ATOM 818 C CA . ASN A 1 99 ? -8.306 -3.795 4.590 1.00 97.44 99 ASN A CA 1
ATOM 819 C C . ASN A 1 99 ? -9.140 -4.455 3.489 1.00 97.44 99 ASN A C 1
ATOM 821 O O . ASN A 1 99 ? -8.957 -5.637 3.233 1.00 97.44 99 ASN A O 1
ATOM 825 N N . LYS A 1 100 ? -9.969 -3.696 2.760 1.00 96.12 100 LYS A N 1
ATOM 826 C CA . LYS A 1 100 ? -10.738 -4.237 1.623 1.00 96.12 100 LYS A CA 1
ATOM 827 C C . LYS A 1 100 ? -9.871 -4.864 0.527 1.00 96.12 100 LYS A C 1
ATOM 829 O O . LYS A 1 100 ? -10.322 -5.778 -0.156 1.00 96.12 100 LYS A O 1
ATOM 834 N N . ILE A 1 101 ? -8.669 -4.334 0.312 1.00 96.38 101 ILE A N 1
ATOM 835 C CA . ILE A 1 101 ? -7.731 -4.841 -0.695 1.00 96.38 101 ILE A CA 1
ATOM 836 C C . ILE A 1 101 ? -7.016 -6.094 -0.179 1.00 96.38 101 ILE A C 1
ATOM 838 O O . ILE A 1 101 ? -6.871 -7.063 -0.922 1.00 96.38 101 ILE A O 1
ATOM 842 N N . ILE A 1 102 ? -6.563 -6.072 1.076 1.00 96.31 102 ILE A N 1
ATOM 843 C CA . ILE A 1 102 ? -5.723 -7.124 1.659 1.00 96.31 102 ILE A CA 1
ATOM 844 C C . ILE A 1 102 ? -6.542 -8.332 2.110 1.00 96.31 102 ILE A C 1
ATOM 846 O O . ILE A 1 102 ? -6.089 -9.454 1.926 1.00 96.31 102 ILE A O 1
ATOM 850 N N . GLU A 1 103 ? -7.743 -8.140 2.653 1.00 96.38 103 GLU A N 1
ATOM 851 C CA . GLU A 1 103 ? -8.587 -9.208 3.204 1.00 96.38 103 GLU A CA 1
ATOM 852 C C . GLU A 1 103 ? -8.738 -10.437 2.286 1.00 96.38 103 GLU A C 1
ATOM 854 O O . GLU A 1 103 ? -8.360 -11.524 2.726 1.00 96.38 103 GLU A O 1
ATOM 859 N N . PRO A 1 104 ? -9.162 -10.320 1.009 1.00 96.12 104 PRO A N 1
ATOM 860 C CA . PRO A 1 104 ? -9.290 -11.493 0.139 1.00 96.12 104 PRO A CA 1
ATOM 861 C C . PRO A 1 104 ? -7.944 -12.172 -0.160 1.00 96.12 104 PRO A C 1
ATOM 863 O O . PRO A 1 104 ? -7.894 -13.381 -0.392 1.00 96.12 104 PRO A O 1
ATOM 866 N N . ILE A 1 105 ? -6.843 -11.412 -0.149 1.00 95.56 105 ILE A N 1
ATOM 867 C CA . ILE A 1 105 ? -5.488 -11.944 -0.345 1.00 95.56 105 ILE A CA 1
ATOM 868 C C . ILE A 1 105 ? -5.064 -12.723 0.900 1.00 95.56 105 ILE A C 1
ATOM 870 O O . ILE A 1 105 ? -4.648 -13.874 0.790 1.00 95.56 105 ILE A O 1
ATOM 874 N N . ARG A 1 106 ? -5.233 -12.123 2.081 1.00 95.44 106 ARG A N 1
ATOM 875 C CA . ARG A 1 106 ? -4.927 -12.715 3.384 1.00 95.44 106 ARG A CA 1
ATOM 876 C C . ARG A 1 106 ? -5.703 -14.011 3.589 1.00 95.44 106 ARG A C 1
ATOM 878 O O . ARG A 1 106 ? -5.103 -15.034 3.895 1.00 95.44 106 ARG A O 1
ATOM 885 N N . GLU A 1 107 ? -7.013 -14.003 3.347 1.00 95.38 107 GLU A N 1
ATOM 886 C CA . GLU A 1 107 ? -7.847 -15.209 3.412 1.00 95.38 107 GLU A CA 1
ATOM 887 C C . GLU A 1 107 ? -7.407 -16.281 2.412 1.00 95.38 107 GLU A C 1
ATOM 889 O O . GLU A 1 107 ? -7.444 -17.471 2.721 1.00 95.38 107 GLU A O 1
ATOM 894 N N . GLY A 1 108 ? -6.988 -15.875 1.211 1.00 94.88 108 GLY A N 1
ATOM 895 C CA . GLY A 1 108 ? -6.429 -16.782 0.214 1.00 94.88 108 GLY A CA 1
ATOM 896 C C . GLY A 1 108 ? -5.140 -17.446 0.695 1.00 94.88 108 GLY A C 1
ATOM 897 O O . GLY A 1 108 ? -5.008 -18.662 0.587 1.00 94.88 108 GLY A O 1
ATOM 898 N N . MET A 1 109 ? -4.221 -16.668 1.267 1.00 93.81 109 MET A N 1
ATOM 899 C CA . MET A 1 109 ? -2.943 -17.166 1.781 1.00 93.81 109 MET A CA 1
ATOM 900 C C . MET A 1 109 ? -3.135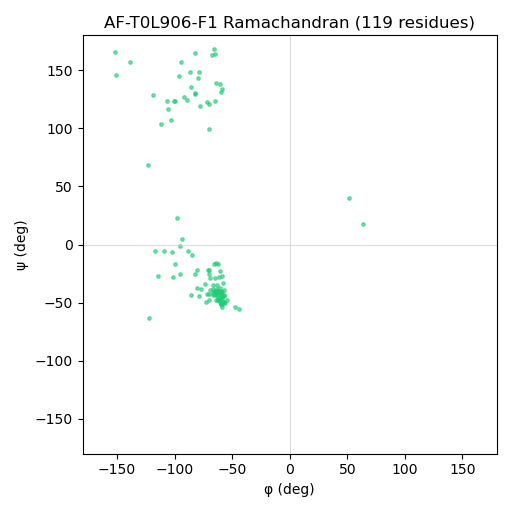 -18.090 2.987 1.00 93.81 109 MET A C 1
ATOM 902 O O . MET A 1 109 ? -2.534 -19.159 3.043 1.00 93.81 109 MET A O 1
ATOM 906 N N . LEU A 1 110 ? -4.010 -17.722 3.927 1.00 93.06 110 LEU A N 1
ATOM 907 C CA . LEU A 1 110 ? -4.255 -18.484 5.158 1.00 93.06 110 LEU A CA 1
ATOM 908 C C . LEU A 1 110 ? -4.844 -19.884 4.918 1.00 93.06 110 LEU A C 1
ATOM 910 O O . LEU A 1 110 ? -4.789 -20.726 5.813 1.00 93.06 110 LEU A O 1
ATOM 914 N N . LYS A 1 111 ? -5.374 -20.164 3.721 1.00 95.44 111 LYS A N 1
ATOM 915 C CA . LYS A 1 111 ? -5.816 -21.513 3.330 1.00 95.44 111 LYS A CA 1
ATOM 916 C C . LYS A 1 111 ? -4.655 -22.490 3.130 1.00 95.44 111 LYS A C 1
ATOM 918 O O . LYS A 1 111 ? -4.874 -23.691 3.234 1.00 95.44 111 LYS A O 1
ATOM 923 N N . GLU A 1 112 ? -3.445 -21.993 2.879 1.00 93.88 112 GLU A N 1
ATOM 924 C CA . GLU A 1 112 ? -2.246 -22.794 2.613 1.00 93.88 112 GLU A CA 1
ATOM 925 C C . GLU A 1 112 ? -1.122 -22.449 3.612 1.00 93.88 112 GLU A C 1
ATOM 927 O O . GLU A 1 112 ? -0.095 -21.874 3.241 1.00 93.88 112 GLU A O 1
ATOM 932 N N . PRO A 1 113 ? -1.275 -22.799 4.904 1.00 90.81 113 PRO A N 1
ATOM 933 C CA . PRO A 1 113 ? -0.337 -22.389 5.953 1.00 90.81 113 PRO A CA 1
ATOM 934 C C . PRO A 1 113 ? 1.092 -22.908 5.733 1.00 90.81 113 PRO A C 1
ATOM 936 O O . PRO A 1 113 ? 2.045 -22.242 6.124 1.00 90.81 113 PRO A O 1
ATOM 939 N N . LYS A 1 114 ? 1.255 -24.051 5.052 1.00 92.81 114 LYS A N 1
ATOM 940 C CA . LYS A 1 114 ? 2.577 -24.604 4.714 1.00 92.81 114 LYS A CA 1
ATOM 941 C C . LYS A 1 114 ? 3.364 -23.698 3.767 1.00 92.81 114 LYS A C 1
ATOM 943 O O . LYS A 1 114 ? 4.551 -23.493 3.976 1.00 92.81 114 LYS A O 1
ATOM 948 N N . LEU A 1 115 ? 2.701 -23.117 2.763 1.00 90.06 115 LEU A N 1
ATOM 949 C CA . LEU A 1 115 ? 3.347 -22.187 1.832 1.00 90.06 115 LEU A CA 1
ATOM 950 C C . LEU A 1 115 ? 3.770 -20.895 2.533 1.00 90.06 115 LEU A C 1
ATOM 952 O O . LEU A 1 115 ? 4.804 -20.325 2.198 1.00 90.06 115 LEU A O 1
ATOM 956 N N . ILE A 1 116 ? 2.985 -20.433 3.511 1.00 90.19 116 ILE A N 1
ATOM 957 C CA . ILE A 1 116 ? 3.364 -19.280 4.334 1.00 90.19 116 ILE A CA 1
ATOM 958 C C . ILE A 1 116 ? 4.617 -19.614 5.147 1.00 90.19 116 ILE A C 1
ATOM 960 O O . ILE A 1 116 ? 5.565 -18.834 5.154 1.00 90.19 116 ILE A O 1
ATOM 964 N N . GLU A 1 117 ? 4.639 -20.770 5.806 1.00 90.50 117 GLU A N 1
ATOM 965 C CA . GLU A 1 117 ? 5.781 -21.197 6.614 1.00 90.50 117 GLU A CA 1
ATOM 966 C C . GLU A 1 117 ? 7.067 -21.313 5.780 1.00 90.50 117 GLU A C 1
ATOM 968 O O . GLU A 1 117 ? 8.112 -20.844 6.218 1.00 90.50 117 GLU A O 1
ATOM 973 N N . GLU A 1 118 ? 6.990 -21.855 4.562 1.00 91.31 118 GLU A N 1
ATOM 974 C CA . GLU A 1 118 ? 8.126 -21.950 3.630 1.00 91.31 118 GLU A CA 1
ATOM 975 C C . GLU A 1 118 ? 8.577 -20.594 3.065 1.00 91.31 118 GLU A C 1
ATOM 977 O O . GLU A 1 118 ? 9.738 -20.431 2.706 1.00 91.31 118 GLU A O 1
ATOM 982 N N . ALA A 1 119 ? 7.672 -19.620 2.942 1.00 84.44 119 ALA A N 1
ATOM 983 C CA . ALA A 1 119 ? 7.999 -18.311 2.379 1.00 84.44 119 ALA A CA 1
ATOM 984 C C . ALA A 1 119 ? 8.643 -17.354 3.397 1.00 84.44 119 ALA A C 1
ATOM 986 O O . ALA A 1 119 ? 9.336 -16.416 2.997 1.00 84.44 119 ALA A O 1
ATOM 987 N N . TYR A 1 120 ? 8.378 -17.553 4.692 1.00 78.44 120 TYR A N 1
ATOM 988 C CA . TYR A 1 120 ? 8.815 -16.658 5.769 1.00 78.44 120 TYR A CA 1
ATOM 989 C C . TYR A 1 120 ? 9.929 -17.241 6.662 1.00 78.44 120 TYR A C 1
ATOM 991 O O . TYR A 1 120 ? 10.445 -16.497 7.502 1.00 78.44 120 TYR A O 1
ATOM 999 N N . ASN A 1 121 ? 10.322 -18.508 6.472 1.00 71.50 121 ASN A N 1
ATOM 1000 C CA . ASN A 1 121 ? 11.466 -19.163 7.130 1.00 71.50 121 ASN A CA 1
ATOM 1001 C C . ASN A 1 121 ? 12.605 -19.449 6.143 1.00 71.50 121 ASN A C 1
ATOM 1003 O O . ASN A 1 121 ? 13.774 -19.415 6.590 1.00 71.50 121 ASN A O 1
#

Organism: NCBI:txid1037528

Secondary structure (DSSP, 8-state):
-HHHHHTTTTTPPPPP---PPPPPPSSSSS--TT-GGGS--TT--HHHHHHHHHHT--HHHHHHHIIIIIHHHHHHTTPPPPP---HHHHHHHHHHHHHHHHHHHHHHHHT-HHHHHHHH-

Radius of gyration: 18.17 Å; Cα contacts (8 Å, |Δi|>4): 101; chains: 1; bounding box: 44×42×44 Å